Protein AF-A0A6J6PJG1-F1 (afdb_monomer)

Mean predicted aligned error: 11.86 Å

Foldseek 3Di:
DDDDDDDDDDDDDDDDDDDPPPDPPPQPPWAKDWPDQEDEAQAKTKIKIASADAQWKKWKDWPPDTFDIDGQHPRRMDIDITTHHLPRDFAKTWIWIATPVGDIHIDIHGYDYDDD

Structure (mmCIF, N/CA/C/O backbone):
data_AF-A0A6J6PJG1-F1
#
_entry.id   AF-A0A6J6PJG1-F1
#
loop_
_atom_site.group_PDB
_atom_site.id
_atom_site.type_symbol
_atom_site.label_atom_id
_atom_site.label_alt_id
_atom_site.label_comp_id
_atom_site.label_asym_id
_atom_site.label_entity_id
_atom_site.label_seq_id
_atom_site.pdbx_PDB_ins_code
_atom_site.Cartn_x
_atom_site.Cartn_y
_atom_site.Cartn_z
_atom_site.occupancy
_atom_site.B_iso_or_equiv
_atom_site.auth_seq_id
_atom_site.auth_comp_id
_atom_site.auth_asym_id
_atom_site.auth_atom_id
_atom_site.pdbx_PDB_model_num
ATOM 1 N N . MET A 1 1 ? 58.504 37.222 -26.074 1.00 45.38 1 MET A N 1
ATOM 2 C CA . MET A 1 1 ? 57.515 36.127 -26.070 1.00 45.38 1 MET A CA 1
ATOM 3 C C . MET A 1 1 ? 57.076 35.974 -24.629 1.00 45.38 1 MET A C 1
ATOM 5 O O . MET A 1 1 ? 57.837 35.472 -23.814 1.00 45.38 1 MET A O 1
ATOM 9 N N . GLU A 1 2 ? 55.968 36.625 -24.290 1.00 37.94 2 GLU A N 1
ATOM 10 C CA . GLU A 1 2 ? 55.534 36.849 -22.911 1.00 37.94 2 GLU A CA 1
ATOM 11 C C . GLU A 1 2 ? 54.896 35.585 -22.329 1.00 37.94 2 GLU A C 1
ATOM 13 O O . GLU A 1 2 ? 54.075 34.932 -22.969 1.00 37.94 2 GLU A O 1
ATOM 18 N N . ILE A 1 3 ? 55.313 35.235 -21.114 1.00 49.84 3 ILE A N 1
ATOM 19 C CA . ILE A 1 3 ? 54.778 34.131 -20.317 1.00 49.84 3 ILE A CA 1
ATOM 20 C C . ILE A 1 3 ? 53.667 34.718 -19.446 1.00 49.84 3 ILE A C 1
ATOM 22 O O . ILE A 1 3 ? 53.927 35.311 -18.401 1.00 49.84 3 ILE A O 1
ATOM 26 N N . THR A 1 4 ? 52.420 34.608 -19.900 1.00 46.06 4 THR A N 1
ATOM 27 C CA . THR A 1 4 ? 51.251 35.045 -19.129 1.00 46.06 4 THR A CA 1
ATOM 28 C C . THR A 1 4 ? 50.840 33.939 -18.163 1.00 46.06 4 THR A C 1
ATOM 30 O O . THR A 1 4 ? 50.168 32.980 -18.536 1.00 46.06 4 THR A O 1
ATOM 33 N N . ALA A 1 5 ? 51.242 34.077 -16.901 1.00 51.38 5 ALA A N 1
ATOM 34 C CA . ALA A 1 5 ? 50.694 33.302 -15.796 1.00 51.38 5 ALA A CA 1
ATOM 35 C C . ALA A 1 5 ? 49.297 33.835 -15.428 1.00 51.38 5 ALA A C 1
ATOM 37 O O . ALA A 1 5 ? 49.143 35.014 -15.113 1.00 51.38 5 ALA A O 1
ATOM 38 N N . THR A 1 6 ? 48.280 32.970 -15.432 1.00 55.53 6 THR A N 1
ATOM 39 C CA . THR A 1 6 ? 46.935 33.255 -14.899 1.00 55.53 6 THR A CA 1
ATOM 40 C C . THR A 1 6 ? 46.559 32.217 -13.838 1.00 55.53 6 THR A C 1
ATOM 42 O O . THR A 1 6 ? 46.128 31.110 -14.123 1.00 55.53 6 THR A O 1
ATOM 45 N N . ARG A 1 7 ? 46.864 32.590 -12.593 1.00 46.28 7 ARG A N 1
ATOM 46 C CA . ARG A 1 7 ? 46.043 32.532 -11.372 1.00 46.28 7 ARG A CA 1
ATOM 47 C C . ARG A 1 7 ? 44.869 31.521 -11.285 1.00 46.28 7 ARG A C 1
ATOM 49 O O . ARG A 1 7 ? 43.840 31.712 -11.913 1.00 46.28 7 ARG A O 1
ATOM 56 N N . GLU A 1 8 ? 45.038 30.588 -10.338 1.00 47.84 8 GLU A N 1
ATOM 57 C CA . GLU A 1 8 ? 44.056 29.991 -9.400 1.00 47.84 8 GLU A CA 1
ATOM 58 C C . GLU A 1 8 ? 42.847 29.201 -9.936 1.00 47.84 8 GLU A C 1
ATOM 60 O O . GLU A 1 8 ? 41.924 29.738 -10.536 1.00 47.84 8 GLU A O 1
ATOM 65 N N . GLY A 1 9 ? 42.780 27.922 -9.552 1.00 43.44 9 GLY A N 1
ATOM 66 C CA . GLY A 1 9 ? 41.572 27.111 -9.685 1.00 43.44 9 GLY A CA 1
ATOM 67 C C . GLY A 1 9 ? 41.794 25.665 -9.258 1.00 43.44 9 GLY A C 1
ATOM 68 O O . GLY A 1 9 ? 42.094 24.821 -10.089 1.00 43.44 9 GLY A O 1
ATOM 69 N N . TYR A 1 10 ? 41.715 25.416 -7.950 1.00 45.34 10 TYR A N 1
ATOM 70 C CA . TYR A 1 10 ? 41.503 24.134 -7.268 1.00 45.34 10 TYR A CA 1
ATOM 71 C C . TYR A 1 10 ? 41.400 22.876 -8.156 1.00 45.34 10 TYR A C 1
ATOM 73 O O . TYR A 1 10 ? 40.393 22.633 -8.816 1.00 45.34 10 TYR A O 1
ATOM 81 N N . ALA A 1 11 ? 42.414 22.011 -8.076 1.00 45.75 11 ALA A N 1
ATOM 82 C CA . ALA A 1 11 ? 42.294 20.622 -8.497 1.00 45.75 11 ALA A CA 1
ATOM 83 C C . ALA A 1 11 ? 41.322 19.894 -7.552 1.00 45.75 11 ALA A C 1
ATOM 85 O O . ALA A 1 11 ? 41.701 19.469 -6.461 1.00 45.75 11 ALA A O 1
ATOM 86 N N . THR A 1 12 ? 40.059 19.764 -7.952 1.00 46.78 12 THR A N 1
ATOM 87 C CA . THR A 1 12 ? 39.105 18.873 -7.286 1.00 46.78 12 THR A CA 1
ATOM 88 C C . THR A 1 12 ? 39.070 17.550 -8.043 1.00 46.78 12 THR A C 1
ATOM 90 O O . THR A 1 12 ? 38.600 17.482 -9.176 1.00 46.78 12 THR A O 1
ATOM 93 N N . LEU A 1 13 ? 39.576 16.486 -7.414 1.00 46.22 13 LEU A N 1
ATOM 94 C CA . LEU A 1 13 ? 39.266 15.115 -7.809 1.00 46.22 13 LEU A CA 1
ATOM 95 C C . LEU A 1 13 ? 37.745 14.920 -7.736 1.00 46.22 13 LEU A C 1
ATOM 97 O O . LEU A 1 13 ? 37.184 14.921 -6.643 1.00 46.22 13 LEU A O 1
ATOM 101 N N . ALA A 1 14 ? 37.089 14.713 -8.875 1.00 46.25 14 ALA A N 1
ATOM 102 C CA . ALA A 1 14 ? 35.745 14.152 -8.919 1.00 46.25 14 ALA A CA 1
ATOM 103 C C . ALA A 1 14 ? 35.815 12.788 -9.605 1.00 46.25 14 ALA A C 1
ATOM 105 O O . ALA A 1 14 ? 36.112 12.662 -10.792 1.00 46.25 14 ALA A O 1
ATOM 106 N N . LEU A 1 15 ? 35.614 11.766 -8.781 1.00 47.06 15 LEU A N 1
ATOM 107 C CA . LEU A 1 15 ? 35.508 10.370 -9.149 1.00 47.06 15 LEU A CA 1
ATOM 108 C C . LEU A 1 15 ? 34.347 10.143 -10.132 1.00 47.06 15 LEU A C 1
ATOM 110 O O . LEU A 1 15 ? 33.298 10.761 -10.006 1.00 47.06 15 LEU A O 1
ATOM 114 N N . LEU A 1 16 ? 34.555 9.201 -11.057 1.00 49.69 16 LEU A N 1
ATOM 115 C CA . LEU A 1 16 ? 33.576 8.217 -11.539 1.00 49.69 16 LEU A CA 1
ATOM 116 C C . LEU A 1 16 ? 32.110 8.683 -11.635 1.00 49.69 16 LEU A C 1
ATOM 118 O O . LEU A 1 16 ? 31.376 8.672 -10.652 1.00 49.69 16 LEU A O 1
ATOM 122 N N . SER A 1 17 ? 31.624 8.901 -12.854 1.00 46.56 17 SER A N 1
ATOM 123 C CA . SER A 1 17 ? 30.234 8.569 -13.200 1.00 46.56 17 SER A CA 1
ATOM 124 C C . SER A 1 17 ? 30.163 8.183 -14.679 1.00 46.56 17 SER A C 1
ATOM 126 O O . SER A 1 17 ? 30.138 9.064 -15.541 1.00 46.56 17 SER A O 1
ATOM 128 N N . PRO A 1 18 ? 30.205 6.881 -15.016 1.00 53.88 18 PRO A N 1
ATOM 129 C CA . PRO A 1 18 ? 29.870 6.436 -16.356 1.00 53.88 18 PRO A CA 1
ATOM 130 C C . PRO A 1 18 ? 28.348 6.484 -16.582 1.00 53.88 18 PRO A C 1
ATOM 132 O O . PRO A 1 18 ? 27.564 6.322 -15.653 1.00 53.88 18 PRO A O 1
ATOM 135 N N . ALA A 1 19 ? 27.984 6.624 -17.860 1.00 43.38 19 ALA A N 1
ATOM 136 C CA . ALA A 1 19 ? 26.667 6.412 -18.465 1.00 43.38 19 ALA A CA 1
ATOM 137 C C . ALA A 1 19 ? 25.585 7.485 -18.227 1.00 43.38 19 ALA A C 1
ATOM 139 O O . ALA A 1 19 ? 24.772 7.412 -17.313 1.00 43.38 19 ALA A O 1
ATOM 140 N N . THR A 1 20 ? 25.460 8.404 -19.192 1.00 44.44 20 THR A N 1
ATOM 141 C CA . THR A 1 20 ? 24.143 8.968 -19.515 1.00 44.44 20 THR A CA 1
ATOM 142 C C . THR A 1 20 ? 23.375 7.892 -20.288 1.00 44.44 20 THR A C 1
ATOM 144 O O . THR A 1 20 ? 23.543 7.707 -21.494 1.00 44.44 20 THR A O 1
ATOM 147 N N . ALA A 1 21 ? 22.604 7.079 -19.570 1.00 48.88 21 ALA A N 1
ATOM 148 C CA . ALA A 1 21 ? 21.619 6.219 -20.201 1.00 48.88 21 ALA A CA 1
ATOM 149 C C . ALA A 1 21 ? 20.541 7.138 -20.788 1.00 48.88 21 ALA A C 1
ATOM 151 O O . ALA A 1 21 ? 19.695 7.658 -20.069 1.00 48.88 21 ALA A O 1
ATOM 152 N N . ARG A 1 22 ? 20.598 7.391 -22.101 1.00 54.38 22 ARG A N 1
ATOM 153 C CA . ARG A 1 22 ? 19.474 7.982 -22.833 1.00 54.38 22 ARG A CA 1
ATOM 154 C C . ARG A 1 22 ? 18.427 6.899 -23.057 1.00 54.38 22 ARG A C 1
ATOM 156 O O . ARG A 1 22 ? 18.259 6.425 -24.178 1.00 54.38 22 ARG A O 1
ATOM 163 N N . ILE A 1 23 ? 17.755 6.479 -21.995 1.00 51.34 23 ILE A N 1
ATOM 164 C CA . ILE A 1 23 ? 16.455 5.852 -22.176 1.00 51.34 23 ILE A CA 1
ATOM 165 C C . ILE A 1 23 ? 15.528 7.034 -22.472 1.00 51.34 23 ILE A C 1
ATOM 167 O O . ILE A 1 23 ? 15.498 8.008 -21.730 1.00 51.34 23 ILE A O 1
ATOM 171 N N . HIS A 1 24 ? 14.829 7.015 -23.606 1.00 46.09 24 HIS A N 1
ATOM 172 C CA . HIS A 1 24 ? 13.541 7.704 -23.653 1.00 46.09 24 HIS A CA 1
ATOM 173 C C . HIS A 1 24 ? 12.623 6.845 -22.793 1.00 46.09 24 HIS A C 1
ATOM 175 O O . HIS A 1 24 ? 11.842 6.046 -23.308 1.00 46.09 24 HIS A O 1
ATOM 181 N N . ASP A 1 25 ? 12.827 6.883 -21.480 1.00 52.91 25 ASP A N 1
ATOM 182 C CA . ASP A 1 25 ? 11.911 6.244 -20.576 1.00 52.91 25 ASP A CA 1
ATOM 183 C C . ASP A 1 25 ? 10.684 7.134 -20.631 1.00 52.91 25 ASP A C 1
ATOM 185 O O . ASP A 1 25 ? 10.663 8.274 -20.179 1.00 52.91 25 ASP A O 1
ATOM 189 N N . ASN A 1 26 ? 9.647 6.639 -21.290 1.00 46.75 26 ASN A N 1
ATOM 190 C CA . ASN A 1 26 ? 8.311 7.134 -21.046 1.00 46.75 26 ASN A CA 1
ATOM 191 C C . ASN A 1 26 ? 7.935 6.670 -19.628 1.00 46.75 26 ASN A C 1
ATOM 193 O O . ASN A 1 26 ? 7.073 5.808 -19.466 1.00 46.75 26 ASN A O 1
ATOM 197 N N . VAL A 1 27 ? 8.659 7.169 -18.615 1.00 57.84 27 VAL A N 1
ATOM 198 C CA . VAL A 1 27 ? 8.317 7.037 -17.206 1.00 57.84 27 VAL A CA 1
ATOM 199 C C . VAL A 1 27 ? 7.021 7.805 -17.062 1.00 57.84 27 VAL A C 1
ATOM 201 O O . VAL A 1 27 ? 6.968 9.031 -16.996 1.00 57.84 27 VAL A O 1
ATOM 204 N N . LEU A 1 28 ? 5.930 7.050 -17.110 1.00 64.25 28 LEU A N 1
ATOM 205 C CA . LEU A 1 28 ? 4.679 7.502 -16.548 1.00 64.25 28 LEU A CA 1
ATOM 206 C C . LEU A 1 28 ? 4.977 7.757 -15.074 1.00 64.25 28 LEU A C 1
ATOM 208 O O . LEU A 1 28 ? 5.399 6.843 -14.369 1.00 64.25 28 LEU A O 1
ATOM 212 N N . GLU A 1 29 ? 4.823 9.004 -14.634 1.00 77.81 29 GLU A N 1
ATOM 213 C CA . GLU A 1 29 ? 5.062 9.362 -13.241 1.00 77.81 29 GLU A CA 1
ATOM 214 C C . GLU A 1 29 ? 4.214 8.445 -12.345 1.00 77.81 29 GLU A C 1
ATOM 216 O O . GLU A 1 29 ? 2.982 8.421 -12.488 1.00 77.81 29 GLU A O 1
ATOM 221 N N . PRO A 1 30 ? 4.847 7.658 -11.457 1.00 84.81 30 PRO A N 1
ATOM 222 C CA . PRO A 1 30 ? 4.132 6.677 -10.668 1.00 84.81 30 PRO A CA 1
ATOM 223 C C . PRO A 1 30 ? 3.160 7.404 -9.743 1.00 84.81 30 PRO A C 1
ATOM 225 O O . PRO A 1 30 ? 3.536 8.277 -8.958 1.00 84.81 30 PRO A O 1
ATOM 228 N N . LYS A 1 31 ? 1.885 7.036 -9.827 1.00 88.38 31 LYS A N 1
ATOM 229 C CA . LYS A 1 31 ? 0.8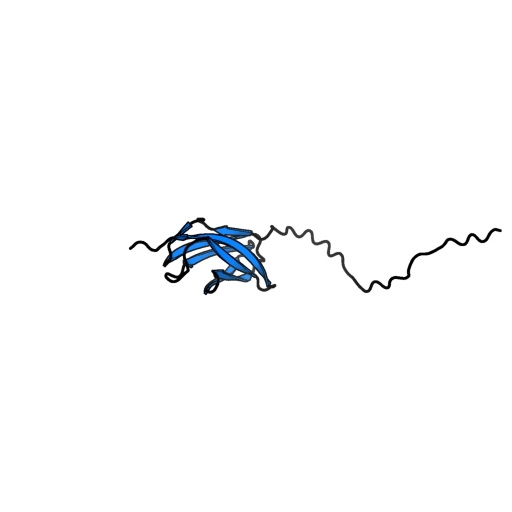08 7.653 -9.054 1.00 88.38 31 LYS A CA 1
ATOM 230 C C . LYS A 1 31 ? -0.055 6.604 -8.383 1.00 88.38 31 LYS A C 1
ATOM 232 O O . LYS A 1 31 ? -0.282 5.518 -8.911 1.00 88.38 31 LYS A O 1
ATOM 237 N N . VAL A 1 32 ? -0.584 6.971 -7.224 1.00 91.38 32 VAL A N 1
ATOM 238 C CA . VAL A 1 32 ? -1.579 6.191 -6.493 1.00 91.38 32 VAL A CA 1
ATOM 239 C C . VAL A 1 32 ? -2.842 7.027 -6.340 1.00 91.38 32 VAL A C 1
ATOM 241 O O . VAL A 1 32 ? -2.795 8.190 -5.951 1.00 91.38 32 VAL A O 1
ATOM 244 N N . ALA A 1 33 ? -3.975 6.429 -6.675 1.00 90.69 33 ALA A N 1
ATOM 245 C CA . ALA A 1 33 ? -5.293 7.025 -6.593 1.00 90.69 33 ALA A CA 1
ATOM 246 C C . ALA A 1 33 ? -6.231 6.109 -5.809 1.00 90.69 33 ALA A C 1
ATOM 248 O O . ALA A 1 33 ? -6.139 4.880 -5.854 1.00 90.69 33 ALA A O 1
ATOM 249 N N . LEU A 1 34 ? -7.166 6.723 -5.098 1.00 92.19 34 LEU A N 1
ATOM 250 C CA . LEU A 1 34 ? -8.208 6.029 -4.360 1.00 92.19 34 LEU A CA 1
ATOM 251 C C . LEU A 1 34 ? -9.536 6.252 -5.079 1.00 92.19 34 LEU A C 1
ATOM 253 O O . LEU A 1 34 ? -9.791 7.338 -5.585 1.00 92.19 34 LEU A O 1
ATOM 257 N N . ASP A 1 35 ? -10.400 5.240 -5.088 1.00 92.19 35 ASP A N 1
ATOM 258 C CA . ASP A 1 35 ? -11.781 5.369 -5.591 1.00 92.19 35 ASP A CA 1
ATOM 259 C C . ASP A 1 35 ? -12.591 6.426 -4.825 1.00 92.19 35 ASP A C 1
ATOM 261 O O . ASP A 1 35 ? -13.527 7.013 -5.357 1.00 92.19 35 ASP A O 1
ATOM 265 N N . ARG A 1 36 ? -12.218 6.670 -3.568 1.00 91.69 36 ARG A N 1
ATOM 266 C CA . ARG A 1 36 ? -12.826 7.664 -2.688 1.00 91.69 36 ARG A CA 1
ATOM 267 C C . ARG A 1 36 ? -11.799 8.169 -1.686 1.00 91.69 36 ARG A C 1
ATOM 269 O O . ARG A 1 36 ? -10.958 7.405 -1.215 1.00 91.69 36 ARG A O 1
ATOM 276 N N . GLU A 1 37 ? -11.938 9.427 -1.301 1.00 90.56 37 GLU A N 1
ATOM 277 C CA . GLU A 1 37 ? -11.082 10.063 -0.294 1.00 90.56 37 GLU A CA 1
ATOM 278 C C . GLU A 1 37 ? -11.575 9.810 1.133 1.00 90.56 37 GLU A C 1
ATOM 280 O O . GLU A 1 37 ? -10.843 10.054 2.082 1.00 90.56 37 GLU A O 1
ATOM 285 N N . LYS A 1 38 ? -12.802 9.297 1.301 1.00 92.44 38 LYS A N 1
ATOM 286 C CA . LYS A 1 38 ? -13.395 8.978 2.605 1.00 92.44 38 LYS A CA 1
ATOM 287 C C . LYS A 1 38 ? -13.874 7.539 2.644 1.00 92.44 38 LYS A C 1
ATOM 289 O O . LYS A 1 38 ? -14.636 7.104 1.778 1.00 92.44 38 LYS A O 1
ATOM 294 N N . VAL A 1 39 ? -13.467 6.795 3.661 1.00 92.56 39 VAL A N 1
ATOM 295 C CA . VAL A 1 39 ? -13.819 5.383 3.827 1.00 92.56 39 VAL A CA 1
ATOM 296 C C . VAL A 1 39 ? -14.133 5.094 5.283 1.00 92.56 39 VAL A C 1
ATOM 298 O O . VAL A 1 39 ? -13.512 5.645 6.178 1.00 92.56 39 VAL A O 1
ATOM 301 N N . ARG A 1 40 ? -15.108 4.230 5.544 1.00 91.44 40 ARG A N 1
ATOM 302 C CA . ARG A 1 40 ? -15.412 3.807 6.913 1.00 91.44 40 ARG A CA 1
ATOM 303 C C . ARG A 1 40 ? -14.452 2.714 7.365 1.00 91.44 40 ARG A C 1
ATOM 305 O O . ARG A 1 40 ? -14.092 1.847 6.566 1.00 91.44 40 ARG A O 1
ATOM 312 N N . ALA A 1 41 ? -14.080 2.721 8.640 1.00 90.69 41 ALA A N 1
ATOM 313 C CA . ALA A 1 41 ? -13.365 1.602 9.246 1.00 90.69 41 ALA A CA 1
ATOM 314 C C . ALA A 1 41 ? -14.155 0.291 9.034 1.00 90.69 41 ALA A C 1
ATOM 316 O O . ALA A 1 41 ? -15.379 0.265 9.175 1.00 90.69 41 ALA A O 1
ATOM 317 N N . GLY A 1 42 ? -13.474 -0.784 8.630 1.00 89.69 42 GLY A N 1
ATOM 318 C CA . GLY A 1 42 ? -14.095 -2.066 8.269 1.00 89.69 42 GLY A CA 1
ATOM 319 C C . GLY A 1 42 ? -14.641 -2.150 6.834 1.00 89.69 42 GLY A C 1
ATOM 320 O O . GLY A 1 42 ? -14.997 -3.239 6.382 1.00 89.69 42 GLY A O 1
ATOM 321 N N . ALA A 1 43 ? -14.712 -1.039 6.092 1.00 91.50 43 ALA A N 1
ATOM 322 C CA . ALA A 1 43 ? -15.210 -1.034 4.718 1.00 91.50 43 ALA A CA 1
ATOM 323 C C . ALA A 1 43 ? -14.116 -1.371 3.693 1.00 91.50 43 ALA A C 1
ATOM 325 O O . ALA A 1 43 ? -12.919 -1.333 3.969 1.00 91.50 43 ALA A O 1
ATOM 326 N N . LYS A 1 44 ? -14.540 -1.681 2.463 1.00 92.44 44 LYS A N 1
ATOM 327 C CA . LYS A 1 44 ? -13.633 -1.918 1.334 1.00 92.44 44 LYS A CA 1
ATOM 328 C C . LYS A 1 44 ? -13.314 -0.612 0.607 1.00 92.44 44 LYS A C 1
ATOM 330 O O . LYS A 1 44 ? -14.219 0.171 0.315 1.00 92.44 44 LYS A O 1
ATOM 335 N N . LEU A 1 45 ? -12.046 -0.437 0.257 1.00 92.12 45 LEU A N 1
ATOM 336 C CA . LEU A 1 45 ? -11.508 0.659 -0.538 1.00 92.12 45 LEU A CA 1
ATOM 337 C C . LEU A 1 45 ? -10.854 0.099 -1.802 1.00 92.12 45 LEU A C 1
ATOM 339 O O . LEU A 1 45 ? -10.143 -0.902 -1.740 1.00 92.12 45 LEU A O 1
ATOM 343 N N . THR A 1 46 ? -11.079 0.741 -2.946 1.00 93.88 46 THR A N 1
ATOM 344 C CA . THR A 1 46 ? -10.338 0.411 -4.170 1.00 93.88 46 THR A CA 1
ATOM 345 C C . THR A 1 46 ? -9.150 1.352 -4.289 1.00 93.88 46 THR A C 1
ATOM 347 O O . THR A 1 46 ? -9.329 2.571 -4.282 1.00 93.88 46 THR A O 1
ATOM 350 N N . VAL A 1 47 ? -7.958 0.779 -4.413 1.00 92.75 47 VAL A N 1
ATOM 351 C CA . VAL A 1 47 ? -6.708 1.501 -4.641 1.00 92.75 47 VAL A CA 1
ATOM 352 C C . VAL A 1 47 ? -6.241 1.185 -6.052 1.00 92.75 47 VAL A C 1
ATOM 354 O O . VAL A 1 47 ? -6.207 0.019 -6.453 1.00 92.75 47 VAL A O 1
ATOM 357 N N . THR A 1 48 ? -5.923 2.236 -6.797 1.00 92.44 48 THR A N 1
ATOM 358 C CA . THR A 1 48 ? -5.424 2.150 -8.167 1.00 92.44 48 THR A CA 1
ATOM 359 C C . THR A 1 48 ? -4.029 2.752 -8.209 1.00 92.44 48 THR A C 1
ATOM 361 O O . THR A 1 48 ? -3.845 3.894 -7.798 1.00 92.44 48 THR A O 1
ATOM 364 N N . GLY A 1 49 ? -3.046 1.992 -8.669 1.00 90.56 49 GLY A N 1
ATOM 365 C CA . GLY A 1 49 ? -1.714 2.500 -8.982 1.00 90.56 49 GLY A CA 1
ATOM 366 C C . GLY A 1 49 ? -1.528 2.518 -10.492 1.00 90.56 49 GLY A C 1
ATOM 367 O O . GLY A 1 49 ? -2.031 1.627 -11.168 1.00 90.56 49 GLY A O 1
ATOM 368 N N . ALA A 1 50 ? -0.852 3.536 -11.010 1.00 89.69 50 ALA A N 1
ATOM 369 C CA . ALA A 1 50 ? -0.538 3.669 -12.430 1.00 89.69 50 ALA A CA 1
ATOM 370 C C . ALA A 1 50 ? 0.867 4.250 -12.599 1.00 89.69 50 ALA A C 1
ATOM 372 O O . ALA A 1 50 ? 1.351 4.953 -11.711 1.00 89.69 50 ALA A O 1
ATOM 373 N N . GLY A 1 51 ? 1.504 3.969 -13.736 1.00 86.19 51 GLY A N 1
ATOM 374 C CA . GLY A 1 51 ? 2.914 4.310 -13.951 1.00 86.19 51 GLY A CA 1
ATOM 375 C C . GLY A 1 51 ? 3.859 3.477 -13.084 1.00 86.19 51 GLY A C 1
ATOM 376 O O . GLY A 1 51 ? 4.933 3.934 -12.711 1.00 86.19 51 GLY A O 1
ATOM 377 N N . LEU A 1 52 ? 3.424 2.276 -12.706 1.00 88.50 52 LEU A N 1
ATOM 378 C CA . LEU A 1 52 ? 4.224 1.308 -11.973 1.00 88.50 52 LEU A CA 1
ATOM 379 C C . LEU A 1 52 ? 5.070 0.480 -12.941 1.00 88.50 52 LEU A C 1
ATOM 381 O O . LEU A 1 52 ? 4.776 0.396 -14.132 1.00 88.50 52 LEU A O 1
ATOM 385 N N . THR A 1 53 ? 6.106 -0.167 -12.424 1.00 87.75 53 THR A N 1
ATOM 386 C CA . THR A 1 53 ? 6.911 -1.105 -13.200 1.00 87.75 53 THR A CA 1
ATOM 387 C C . THR A 1 53 ? 6.099 -2.387 -13.414 1.00 87.75 53 THR A C 1
ATOM 389 O O . THR A 1 53 ? 5.760 -3.048 -12.431 1.00 87.75 53 THR A O 1
ATOM 392 N N . PRO A 1 54 ? 5.762 -2.765 -14.659 1.00 89.38 54 PRO A N 1
ATOM 393 C CA . PRO A 1 54 ? 4.999 -3.979 -14.931 1.00 89.38 54 PRO A CA 1
ATOM 394 C C . PRO A 1 54 ? 5.749 -5.221 -14.433 1.00 89.38 54 PRO A C 1
ATOM 396 O O . PRO A 1 54 ? 6.951 -5.362 -14.655 1.00 89.38 54 PRO A O 1
ATOM 399 N N . GLY A 1 55 ? 5.041 -6.131 -13.763 1.00 88.62 55 GLY A N 1
ATOM 400 C CA . GLY A 1 55 ? 5.614 -7.343 -13.170 1.00 88.62 55 GLY A CA 1
ATOM 401 C C . GLY A 1 55 ? 6.213 -7.174 -11.768 1.00 88.62 55 GLY A C 1
ATOM 402 O O . GLY A 1 55 ? 6.505 -8.187 -11.129 1.00 88.62 55 GLY A O 1
ATOM 403 N N . ASP A 1 56 ? 6.341 -5.947 -11.248 1.00 91.00 56 ASP A N 1
ATOM 404 C CA . ASP A 1 56 ? 6.820 -5.716 -9.881 1.00 91.00 56 ASP A CA 1
ATOM 405 C C . ASP A 1 56 ? 5.715 -5.912 -8.837 1.00 91.00 56 ASP A C 1
ATOM 407 O O . ASP A 1 56 ? 4.548 -5.568 -9.042 1.00 91.00 56 ASP A O 1
ATOM 411 N N . ALA A 1 57 ? 6.099 -6.444 -7.674 1.00 92.69 57 ALA A N 1
ATOM 412 C CA . ALA A 1 57 ? 5.211 -6.636 -6.533 1.00 92.69 57 ALA A CA 1
ATOM 413 C C . ALA A 1 57 ? 5.205 -5.402 -5.621 1.00 92.69 57 ALA A C 1
ATOM 415 O O . ALA A 1 57 ? 6.208 -5.073 -4.991 1.00 92.69 57 ALA A O 1
ATOM 416 N N . TYR A 1 58 ? 4.046 -4.766 -5.491 1.00 92.81 58 TYR A N 1
ATOM 417 C CA . TYR A 1 58 ? 3.833 -3.602 -4.643 1.00 92.81 58 TYR A CA 1
ATOM 418 C C . TYR A 1 58 ? 3.084 -3.973 -3.363 1.00 92.81 58 TYR A C 1
ATOM 420 O O . TYR A 1 58 ? 2.073 -4.678 -3.395 1.00 92.81 58 TYR A O 1
ATOM 428 N N . ALA A 1 59 ? 3.544 -3.453 -2.226 1.00 93.25 59 ALA A N 1
ATOM 429 C CA . ALA A 1 59 ? 2.885 -3.624 -0.934 1.00 93.25 59 ALA A CA 1
ATOM 430 C C . ALA A 1 59 ? 2.026 -2.398 -0.596 1.00 93.25 59 ALA A C 1
ATOM 432 O O . ALA A 1 59 ? 2.525 -1.274 -0.519 1.00 93.25 59 ALA A O 1
ATOM 433 N N . LEU A 1 60 ? 0.732 -2.614 -0.364 1.00 92.25 60 LEU A N 1
ATOM 434 C CA . LEU A 1 60 ? -0.205 -1.600 0.107 1.00 92.25 60 LEU A CA 1
ATOM 435 C C . LEU A 1 60 ? -0.253 -1.605 1.628 1.00 92.25 60 LEU A C 1
ATOM 437 O O . LEU A 1 60 ? -0.620 -2.598 2.257 1.00 92.25 60 LEU A O 1
ATOM 441 N N . ARG A 1 61 ? 0.046 -0.455 2.224 1.00 92.62 61 ARG A N 1
ATOM 442 C CA . ARG A 1 61 ? 0.091 -0.264 3.672 1.00 92.62 61 ARG A CA 1
ATOM 443 C C . ARG A 1 61 ? -0.762 0.918 4.094 1.00 92.62 61 ARG A C 1
ATOM 445 O O . ARG A 1 61 ? -0.743 1.967 3.459 1.00 92.62 61 ARG A O 1
ATOM 452 N N . LEU A 1 62 ? -1.460 0.764 5.206 1.00 89.06 62 LEU A N 1
ATOM 453 C CA . LEU A 1 62 ? -2.137 1.831 5.926 1.00 89.06 62 LEU A CA 1
ATOM 454 C C . LEU A 1 62 ? -1.560 1.825 7.332 1.00 89.06 62 LEU A C 1
ATOM 456 O O . LEU A 1 62 ? -1.957 1.007 8.149 1.00 89.06 62 LEU A O 1
ATOM 460 N N . TRP A 1 63 ? -0.592 2.705 7.588 1.00 80.88 63 TRP A N 1
ATOM 461 C CA . TRP A 1 63 ? 0.206 2.662 8.814 1.00 80.88 63 TRP A CA 1
ATOM 462 C C . TRP A 1 63 ? -0.659 2.509 10.083 1.00 80.88 63 TRP A C 1
ATOM 464 O O . TRP A 1 63 ? -1.578 3.315 10.264 1.00 80.88 63 TRP A O 1
ATOM 474 N N . PRO A 1 64 ? -0.346 1.550 10.978 1.00 79.12 64 PRO A N 1
ATOM 475 C CA . PRO A 1 64 ? 0.790 0.611 10.954 1.00 79.12 64 PRO A CA 1
ATOM 476 C C . PRO A 1 64 ? 0.550 -0.704 10.178 1.00 79.12 64 PRO A C 1
ATOM 478 O O . PRO A 1 64 ? 1.486 -1.486 10.026 1.00 79.12 64 PRO A O 1
ATOM 481 N N . ASP A 1 65 ? -0.660 -0.951 9.685 1.00 85.69 65 ASP A N 1
ATOM 482 C CA . ASP A 1 65 ? -1.072 -2.218 9.081 1.00 85.69 65 ASP A CA 1
ATOM 483 C C . ASP A 1 65 ? -0.674 -2.360 7.602 1.00 85.69 65 ASP A C 1
ATOM 485 O O . ASP A 1 65 ? -0.701 -1.415 6.805 1.00 85.69 65 ASP A O 1
ATOM 489 N N . GLU A 1 66 ? -0.346 -3.587 7.202 1.00 89.00 66 GLU A N 1
ATOM 490 C CA . GLU A 1 66 ? -0.262 -3.970 5.795 1.00 89.00 66 GLU A CA 1
ATOM 491 C C . GLU A 1 66 ? -1.628 -4.477 5.331 1.00 89.00 66 GLU A C 1
ATOM 493 O O . GLU A 1 66 ? -2.212 -5.368 5.942 1.00 89.00 66 GLU A O 1
AT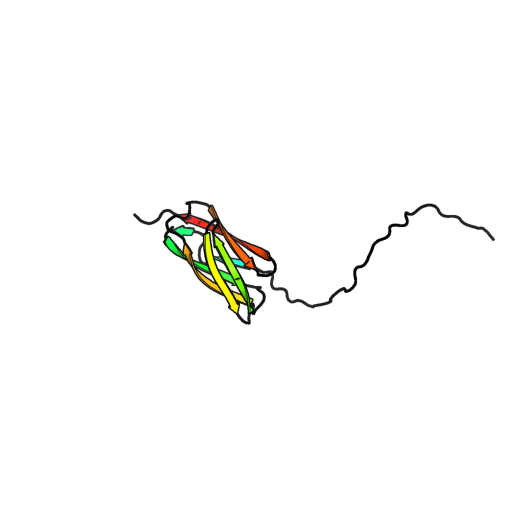OM 498 N N . LEU A 1 67 ? -2.162 -3.876 4.268 1.00 89.06 67 LEU A N 1
ATOM 499 C CA . LEU A 1 67 ? -3.505 -4.181 3.784 1.00 89.06 67 LEU A CA 1
ATOM 500 C C . LEU A 1 67 ? -3.503 -5.341 2.790 1.00 89.06 67 LEU A C 1
ATOM 502 O O . LEU A 1 67 ? -4.376 -6.205 2.843 1.00 89.06 67 LEU A O 1
ATOM 506 N N . ALA A 1 68 ? -2.570 -5.305 1.837 1.00 90.44 68 ALA A N 1
ATOM 507 C CA . ALA A 1 68 ? -2.441 -6.285 0.764 1.00 90.44 68 ALA A CA 1
ATOM 508 C C . ALA A 1 68 ? -1.119 -6.103 0.009 1.00 90.44 68 ALA A C 1
ATOM 510 O O . ALA A 1 68 ? -0.471 -5.063 0.109 1.00 90.44 68 ALA A O 1
ATOM 511 N N . SER A 1 69 ? -0.783 -7.069 -0.838 1.00 91.38 69 SER A N 1
ATOM 512 C CA . SER A 1 69 ? 0.220 -6.936 -1.893 1.00 91.38 69 SER A CA 1
ATOM 513 C C . SER A 1 69 ? -0.414 -7.216 -3.257 1.00 91.38 69 SER A C 1
ATOM 515 O O . SER A 1 69 ? -1.356 -8.003 -3.367 1.00 91.38 69 SER A O 1
ATOM 517 N N . ALA A 1 70 ? 0.059 -6.530 -4.296 1.00 91.69 70 ALA A N 1
ATOM 518 C CA . ALA A 1 70 ? -0.425 -6.679 -5.664 1.00 91.69 70 ALA A CA 1
ATOM 519 C C . ALA A 1 70 ? 0.733 -6.538 -6.653 1.00 91.69 70 ALA A C 1
ATOM 521 O O . ALA A 1 70 ? 1.607 -5.696 -6.466 1.00 91.69 70 ALA A O 1
ATOM 522 N N . VAL A 1 71 ? 0.728 -7.354 -7.705 1.00 92.75 71 VAL A N 1
ATOM 523 C CA . VAL A 1 71 ? 1.702 -7.257 -8.799 1.00 92.75 71 VAL A CA 1
ATOM 524 C C . VAL A 1 71 ? 1.141 -6.341 -9.876 1.00 92.75 71 VAL A C 1
ATOM 526 O O . VAL A 1 71 ? -0.035 -6.475 -10.221 1.00 92.75 71 VAL A O 1
ATOM 529 N N . ALA A 1 72 ? 1.964 -5.421 -10.377 1.00 91.19 72 ALA A N 1
ATOM 530 C CA . ALA A 1 72 ? 1.594 -4.568 -11.499 1.00 91.19 72 ALA A CA 1
ATOM 531 C C . ALA A 1 72 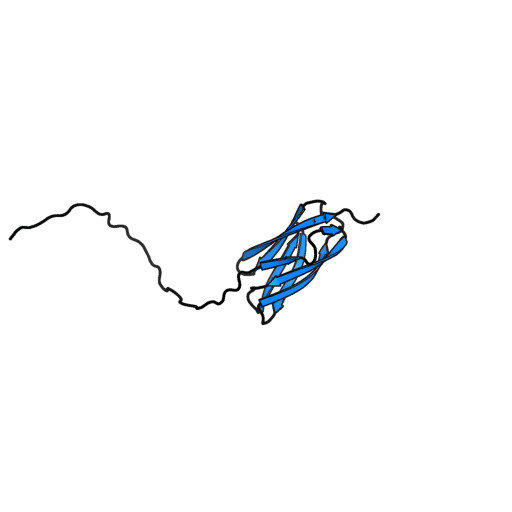? 1.421 -5.388 -12.779 1.00 91.19 72 ALA A C 1
ATOM 533 O O . ALA A 1 72 ? 2.239 -6.254 -13.093 1.00 91.19 72 ALA A O 1
ATOM 534 N N . ASP A 1 73 ? 0.338 -5.123 -13.502 1.00 90.25 73 ASP A N 1
ATOM 535 C CA . ASP A 1 73 ? 0.056 -5.749 -14.790 1.00 90.25 73 ASP A CA 1
ATOM 536 C C . ASP A 1 73 ? 1.001 -5.242 -15.894 1.00 90.25 73 ASP A C 1
ATOM 538 O O . ASP A 1 73 ? 1.870 -4.407 -15.655 1.00 90.25 73 ASP A O 1
ATOM 542 N N . GLU A 1 74 ? 0.859 -5.771 -17.113 1.00 88.94 74 GLU A N 1
ATOM 543 C CA . GLU A 1 74 ? 1.714 -5.434 -18.263 1.00 88.94 74 GLU A CA 1
ATOM 544 C C . GLU A 1 74 ? 1.688 -3.946 -18.652 1.00 88.94 74 GLU A C 1
ATOM 546 O O . GLU A 1 74 ? 2.615 -3.471 -19.309 1.00 88.94 74 GLU A O 1
ATOM 551 N N . PHE A 1 75 ? 0.665 -3.205 -18.216 1.00 86.00 75 PHE A N 1
ATOM 552 C CA . PHE A 1 75 ? 0.526 -1.770 -18.452 1.00 86.00 75 PHE A CA 1
ATOM 553 C C . PHE A 1 75 ? 1.113 -0.924 -17.315 1.00 86.00 75 PHE A C 1
ATOM 555 O O . PHE A 1 75 ? 1.091 0.306 -17.391 1.00 86.00 75 PHE A O 1
ATOM 562 N N . GLY A 1 76 ? 1.660 -1.554 -16.269 1.00 87.56 76 GLY A N 1
ATOM 563 C CA . GLY A 1 76 ? 2.148 -0.839 -15.095 1.00 87.56 76 GLY A CA 1
ATOM 564 C C . GLY A 1 76 ? 1.007 -0.296 -14.239 1.00 87.56 76 GLY A C 1
ATOM 565 O O . GLY A 1 76 ? 1.148 0.748 -13.591 1.00 87.56 76 GLY A O 1
ATOM 566 N N . GLU A 1 77 ? -0.142 -0.968 -14.260 1.00 90.44 77 GLU A N 1
ATOM 567 C CA . GLU A 1 77 ? -1.286 -0.633 -13.430 1.00 90.44 77 GLU A CA 1
ATOM 568 C C . GLU A 1 77 ? -1.479 -1.684 -12.329 1.00 90.44 77 GLU A C 1
ATOM 570 O O . GLU A 1 77 ? -1.076 -2.841 -12.425 1.00 90.44 77 GLU A O 1
ATOM 575 N N . ILE A 1 78 ? -2.063 -1.261 -11.212 1.00 92.44 78 ILE A N 1
ATOM 576 C CA . ILE A 1 78 ? -2.624 -2.167 -10.211 1.00 92.44 78 ILE A CA 1
ATOM 577 C C . ILE A 1 78 ? -4.003 -1.664 -9.849 1.00 92.44 78 ILE A C 1
ATOM 579 O O . ILE A 1 78 ? -4.213 -0.469 -9.640 1.00 92.44 78 ILE A O 1
ATOM 583 N N . ARG A 1 79 ? -4.945 -2.587 -9.682 1.00 93.50 79 ARG A N 1
ATOM 584 C CA . ARG A 1 79 ? -6.263 -2.272 -9.144 1.00 93.50 79 ARG A CA 1
ATOM 585 C C . ARG A 1 79 ? -6.666 -3.322 -8.133 1.00 93.50 79 ARG A C 1
ATOM 587 O O . ARG A 1 79 ? -7.095 -4.417 -8.484 1.00 93.50 79 ARG A O 1
ATOM 594 N N . VAL A 1 80 ? -6.563 -2.966 -6.860 1.00 91.50 80 VAL A N 1
ATOM 595 C CA . VAL A 1 80 ? -6.840 -3.882 -5.754 1.00 91.50 80 VAL A CA 1
ATOM 596 C C . VAL A 1 80 ? -7.916 -3.310 -4.844 1.00 91.50 80 VAL A C 1
ATOM 598 O O . VAL A 1 80 ? -7.978 -2.110 -4.573 1.00 91.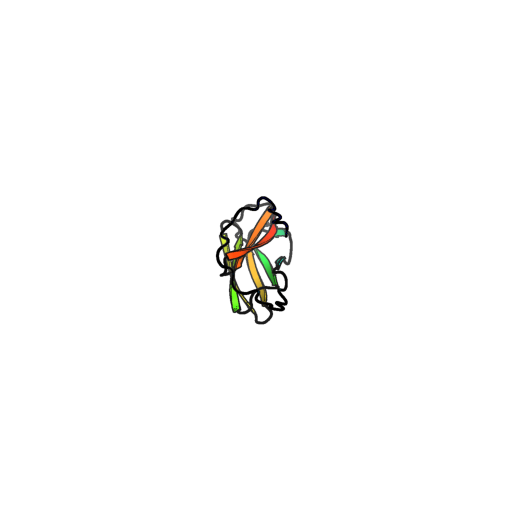50 80 VAL A O 1
ATOM 601 N N . ARG A 1 81 ? -8.804 -4.189 -4.378 1.00 93.44 81 ARG A N 1
ATOM 602 C CA . ARG A 1 81 ? -9.783 -3.867 -3.342 1.00 93.44 81 ARG A CA 1
ATOM 603 C C . ARG A 1 81 ? -9.253 -4.354 -2.007 1.00 93.44 81 ARG A C 1
ATOM 605 O O . ARG A 1 81 ? -9.162 -5.557 -1.788 1.00 93.44 81 ARG A O 1
ATOM 612 N N . VAL A 1 82 ? -8.949 -3.417 -1.123 1.00 90.50 82 VAL A N 1
ATOM 613 C CA . VAL A 1 82 ? -8.445 -3.683 0.225 1.00 90.50 82 VAL A CA 1
ATOM 614 C C . VAL A 1 82 ? -9.524 -3.394 1.257 1.00 90.50 82 VAL A C 1
ATOM 616 O O . VAL A 1 82 ? -10.344 -2.495 1.074 1.00 90.50 82 VAL A O 1
ATOM 619 N N . ALA A 1 83 ? -9.561 -4.169 2.336 1.00 90.62 83 ALA A N 1
ATOM 620 C CA . ALA A 1 83 ? -10.414 -3.867 3.477 1.00 90.62 83 ALA A CA 1
ATOM 621 C C . ALA A 1 83 ? -9.649 -2.959 4.441 1.00 90.62 83 ALA A C 1
ATOM 623 O O . ALA A 1 83 ? -8.521 -3.265 4.816 1.00 90.62 83 ALA A O 1
ATOM 624 N N . ILE A 1 84 ? -10.263 -1.851 4.841 1.00 90.31 84 ILE A N 1
ATOM 625 C CA . ILE A 1 84 ? -9.730 -0.998 5.898 1.00 90.31 84 ILE A CA 1
ATOM 626 C C . ILE A 1 84 ? -9.997 -1.703 7.230 1.00 90.31 84 ILE A C 1
ATOM 628 O O . ILE A 1 84 ? -11.150 -2.062 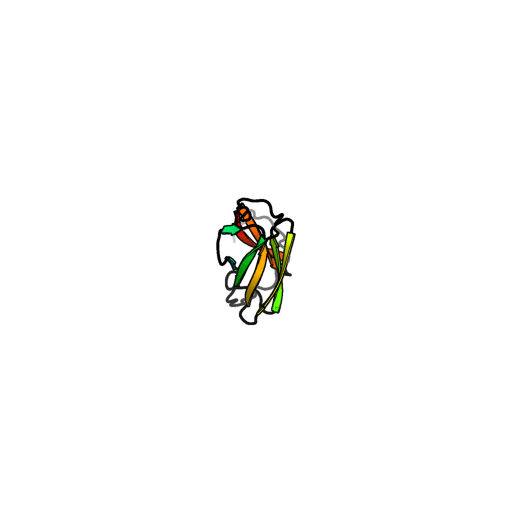7.482 1.00 90.31 84 ILE A O 1
ATOM 632 N N . PRO A 1 85 ? -8.988 -1.913 8.090 1.00 88.06 85 PRO A N 1
ATOM 633 C CA . PRO A 1 85 ? -9.191 -2.541 9.388 1.00 88.06 85 PRO A CA 1
ATOM 634 C C . PRO A 1 85 ? -10.262 -1.805 10.199 1.00 88.06 85 PRO A C 1
ATOM 636 O O . PRO A 1 85 ? -10.291 -0.576 10.232 1.00 88.06 85 PRO A O 1
ATOM 639 N N . ALA A 1 86 ? -11.141 -2.539 10.886 1.00 86.94 86 ALA A N 1
ATOM 640 C CA . ALA A 1 86 ? -12.131 -1.926 11.782 1.00 86.94 86 ALA A CA 1
ATOM 641 C C . ALA A 1 86 ? -11.472 -1.217 12.982 1.00 86.94 86 ALA A C 1
ATOM 643 O O . ALA A 1 86 ? -12.053 -0.298 13.549 1.00 86.94 86 ALA A O 1
ATOM 644 N N . ALA A 1 87 ? -10.250 -1.630 13.333 1.00 85.44 87 ALA A N 1
ATOM 645 C CA . ALA A 1 87 ? -9.413 -1.015 14.359 1.00 85.44 87 ALA A CA 1
ATOM 646 C C . ALA A 1 87 ? -8.510 0.116 13.824 1.00 85.44 87 ALA A C 1
ATOM 648 O O . ALA A 1 87 ? -7.703 0.649 14.582 1.00 85.44 87 ALA A O 1
ATOM 649 N N . ALA A 1 88 ? -8.611 0.478 12.537 1.00 86.75 88 ALA A N 1
ATOM 650 C CA . ALA A 1 88 ? -7.845 1.594 11.993 1.00 86.75 88 ALA A CA 1
ATOM 651 C C . ALA A 1 88 ? -8.232 2.888 12.721 1.00 86.75 88 ALA A C 1
ATOM 653 O O . ALA A 1 88 ? -9.422 3.182 12.863 1.00 86.75 88 ALA A O 1
ATOM 654 N N . GLU A 1 89 ? -7.246 3.673 13.174 1.00 87.00 89 GLU A N 1
ATOM 655 C CA . GLU A 1 89 ? -7.591 4.945 13.817 1.00 87.00 89 GLU A CA 1
ATOM 656 C C . GLU A 1 89 ? -8.282 5.877 12.814 1.00 87.00 89 GLU A C 1
ATOM 658 O O . GLU A 1 89 ? -7.939 5.921 11.625 1.00 87.00 89 GLU A O 1
ATOM 663 N N . LEU A 1 90 ? -9.256 6.614 13.336 1.00 89.62 90 LEU A N 1
ATOM 664 C CA . LEU A 1 90 ? -10.112 7.517 12.583 1.00 89.62 90 LEU A CA 1
ATOM 665 C C . LEU A 1 90 ? -9.374 8.814 12.221 1.00 89.62 90 LEU A C 1
ATOM 667 O O . LEU A 1 90 ? -8.413 9.207 12.884 1.00 89.62 90 LEU A O 1
ATOM 671 N N . GLY A 1 91 ? -9.867 9.508 11.197 1.00 90.12 91 GLY A N 1
ATOM 672 C CA . GLY A 1 91 ? -9.309 10.765 10.700 1.00 90.12 91 GLY A CA 1
ATOM 673 C C . GLY A 1 91 ? -8.414 10.589 9.475 1.00 90.12 91 GLY A C 1
ATOM 674 O O . GLY A 1 91 ? -8.486 9.581 8.775 1.00 90.12 91 GLY A O 1
ATOM 675 N N . GLU A 1 92 ? -7.596 11.599 9.178 1.00 92.31 92 GLU A N 1
ATOM 676 C CA . GLU A 1 92 ? -6.725 11.594 8.000 1.00 92.31 92 GLU A CA 1
ATOM 677 C C . GLU A 1 92 ? -5.594 10.568 8.143 1.00 92.31 92 GLU A C 1
ATOM 679 O O . GLU A 1 92 ? -4.772 10.623 9.060 1.00 92.31 92 GLU A O 1
ATOM 684 N N . ARG A 1 93 ? -5.534 9.634 7.197 1.00 90.88 93 ARG A N 1
ATOM 685 C CA . ARG A 1 93 ? -4.531 8.580 7.108 1.00 90.88 93 ARG A CA 1
ATOM 686 C C . ARG A 1 93 ? -3.864 8.572 5.751 1.00 90.88 93 ARG A C 1
ATOM 688 O O . ARG A 1 93 ? -4.379 9.080 4.761 1.00 90.88 93 ARG A O 1
ATOM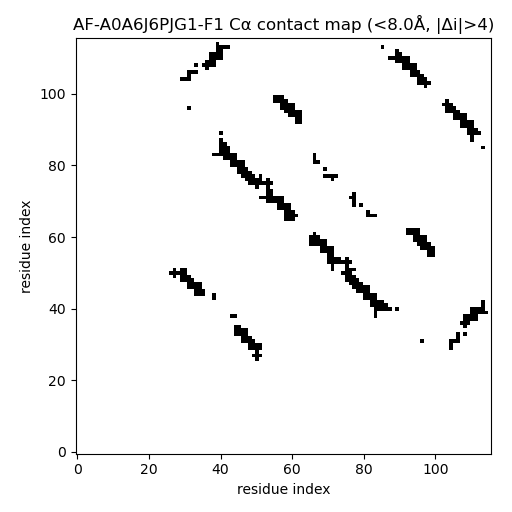 695 N N . ARG A 1 94 ? -2.689 7.955 5.713 1.00 91.38 94 ARG A N 1
ATOM 696 C CA . ARG A 1 94 ? -1.868 7.851 4.511 1.00 91.38 94 ARG A CA 1
ATOM 697 C C . ARG A 1 94 ? -1.753 6.397 4.099 1.00 91.38 94 ARG A C 1
ATOM 699 O O . ARG A 1 94 ? -1.172 5.591 4.826 1.00 91.38 94 ARG A O 1
ATOM 706 N N . ILE A 1 95 ? -2.291 6.089 2.929 1.00 91.12 95 ILE A N 1
ATOM 707 C CA . ILE A 1 95 ? -2.059 4.827 2.242 1.00 91.12 95 ILE A CA 1
ATOM 708 C C . ILE A 1 95 ? -0.726 4.946 1.524 1.00 91.12 95 ILE A C 1
ATOM 710 O O . ILE A 1 95 ? -0.514 5.869 0.743 1.00 91.12 95 ILE A O 1
ATOM 714 N N . LYS A 1 96 ? 0.170 4.011 1.809 1.00 92.19 96 LYS A N 1
ATOM 715 C CA . LYS A 1 96 ? 1.481 3.899 1.189 1.00 92.19 96 LYS A CA 1
ATOM 716 C C . LYS A 1 96 ? 1.475 2.714 0.241 1.00 92.19 96 LYS A C 1
ATOM 718 O O . LYS A 1 96 ? 1.106 1.613 0.642 1.00 92.19 96 LYS A O 1
ATOM 723 N N . LEU A 1 97 ? 1.911 2.938 -0.987 1.00 91.94 97 LEU A N 1
ATOM 724 C CA . LEU A 1 97 ? 2.241 1.889 -1.934 1.00 91.94 97 LEU A CA 1
ATOM 725 C C . LEU A 1 97 ? 3.762 1.793 -2.009 1.00 91.94 97 LEU A C 1
ATOM 727 O O . LEU A 1 97 ? 4.414 2.741 -2.436 1.00 91.94 97 LEU A O 1
ATOM 731 N N . VAL A 1 98 ? 4.320 0.680 -1.547 1.00 92.12 98 VAL A N 1
ATOM 732 C CA . VAL A 1 98 ? 5.766 0.455 -1.479 1.00 92.12 98 VAL A CA 1
ATOM 733 C C . VAL A 1 98 ? 6.177 -0.448 -2.635 1.00 92.12 98 VAL A C 1
ATOM 735 O O . VAL A 1 98 ? 5.681 -1.568 -2.745 1.00 92.12 98 VAL A O 1
ATOM 738 N N . ALA A 1 99 ? 7.059 0.056 -3.489 1.00 88.75 99 ALA A N 1
ATOM 739 C CA . ALA A 1 99 ? 7.693 -0.669 -4.582 1.00 88.75 99 ALA A CA 1
ATOM 740 C C . ALA A 1 99 ? 8.824 -1.577 -4.063 1.00 88.75 99 ALA A C 1
ATOM 742 O O . ALA A 1 99 ? 9.384 -1.293 -2.997 1.00 88.75 99 ALA A O 1
ATOM 743 N N . PRO A 1 100 ? 9.229 -2.612 -4.819 1.00 85.31 100 PRO A N 1
ATOM 744 C CA . PRO A 1 100 ? 10.354 -3.465 -4.431 1.00 85.31 100 PRO A CA 1
ATOM 745 C C . PRO A 1 100 ? 11.691 -2.707 -4.413 1.00 85.31 100 PRO A C 1
ATOM 747 O O . PRO A 1 100 ? 12.544 -3.004 -3.583 1.00 85.31 100 PRO A O 1
ATOM 750 N N . ASP A 1 101 ? 11.836 -1.673 -5.249 1.00 84.19 101 ASP A N 1
ATOM 751 C CA . ASP A 1 101 ? 13.000 -0.771 -5.272 1.00 84.19 101 ASP A CA 1
ATOM 752 C C . ASP A 1 101 ? 13.024 0.218 -4.081 1.00 84.19 101 ASP A C 1
ATOM 754 O O . ASP A 1 101 ? 13.950 1.001 -3.900 1.00 84.19 101 ASP A O 1
ATOM 758 N N . GLY A 1 102 ? 11.990 0.200 -3.230 1.00 84.56 102 GLY A N 1
ATOM 759 C CA . GLY A 1 102 ? 11.863 1.085 -2.071 1.00 84.56 102 GLY A CA 1
ATOM 760 C C . GLY A 1 102 ? 11.173 2.420 -2.362 1.00 84.56 102 GLY A C 1
ATOM 761 O O . GLY A 1 102 ? 10.980 3.215 -1.440 1.00 84.56 102 GLY A O 1
ATOM 762 N N . THR A 1 103 ? 10.741 2.673 -3.603 1.00 87.19 103 THR A N 1
ATOM 763 C CA . THR A 1 103 ? 9.874 3.816 -3.928 1.00 87.19 103 THR A CA 1
ATOM 764 C C . THR A 1 103 ? 8.573 3.735 -3.131 1.00 87.19 103 THR A C 1
ATOM 766 O O . THR A 1 103 ? 7.926 2.691 -3.091 1.00 87.19 103 THR A O 1
ATOM 769 N N . VAL A 1 104 ? 8.156 4.841 -2.510 1.00 90.19 104 VAL A N 1
ATOM 770 C CA . VAL A 1 104 ? 6.903 4.900 -1.748 1.00 90.19 104 VAL A CA 1
ATOM 771 C C . VAL A 1 104 ? 5.986 5.959 -2.337 1.00 90.19 104 VAL A C 1
ATOM 773 O O . VAL A 1 104 ? 6.266 7.152 -2.237 1.00 90.19 104 VAL A O 1
ATOM 776 N N . LEU A 1 105 ? 4.855 5.532 -2.892 1.00 90.31 105 LEU A N 1
ATOM 777 C CA . LEU A 1 105 ? 3.774 6.433 -3.285 1.00 90.31 105 LEU A CA 1
ATOM 778 C C . LEU A 1 105 ? 2.813 6.595 -2.119 1.00 90.31 105 LEU A C 1
ATOM 780 O O . LEU A 1 105 ? 2.548 5.640 -1.393 1.00 90.31 105 LEU A O 1
ATOM 784 N N . THR A 1 106 ? 2.284 7.799 -1.927 1.00 91.06 106 THR A N 1
ATOM 785 C CA . THR A 1 106 ? 1.373 8.085 -0.817 1.00 91.06 106 THR A CA 1
ATOM 786 C C . THR A 1 106 ? 0.078 8.700 -1.327 1.00 91.06 106 THR A C 1
ATOM 788 O O . THR A 1 106 ? 0.115 9.656 -2.093 1.00 91.06 106 THR A O 1
ATOM 791 N N . ALA A 1 107 ? -1.053 8.179 -0.858 1.00 90.75 107 ALA A N 1
ATOM 792 C CA . ALA A 1 107 ? -2.371 8.785 -1.005 1.00 90.75 107 ALA A CA 1
ATOM 793 C C . ALA A 1 107 ? -2.967 9.078 0.371 1.00 90.75 107 ALA A C 1
ATOM 795 O O . ALA A 1 107 ? -2.802 8.298 1.311 1.00 90.75 107 ALA A O 1
ATOM 796 N N . THR A 1 108 ? -3.692 10.183 0.478 1.00 92.75 108 THR A N 1
ATOM 797 C CA . THR A 1 108 ? -4.401 10.563 1.699 1.00 92.75 108 THR A CA 1
ATOM 798 C C . THR A 1 108 ? -5.833 10.038 1.660 1.00 92.75 108 THR A C 1
ATOM 800 O O . THR A 1 108 ? -6.496 10.107 0.628 1.00 92.75 108 THR A O 1
ATOM 803 N N . VAL A 1 109 ? -6.309 9.504 2.783 1.00 92.06 109 VAL A N 1
ATOM 804 C CA . VAL A 1 109 ? -7.677 9.015 2.962 1.00 92.06 109 VAL A CA 1
ATOM 805 C C . VAL A 1 109 ? -8.194 9.386 4.345 1.00 92.06 109 VAL A C 1
ATOM 807 O O . VAL A 1 109 ? -7.493 9.238 5.338 1.00 92.06 109 VAL A O 1
ATOM 810 N N . GLU A 1 110 ? -9.434 9.834 4.439 1.00 93.94 110 GLU A N 1
ATOM 811 C CA . GLU A 1 110 ? -10.124 10.078 5.699 1.00 93.94 110 GLU A CA 1
ATOM 812 C C . GLU A 1 110 ? -10.860 8.807 6.141 1.00 93.94 110 GLU A C 1
ATOM 814 O O . GLU A 1 110 ? -11.773 8.322 5.462 1.00 93.94 110 GLU A O 1
ATOM 819 N N . VAL A 1 111 ? -10.463 8.258 7.288 1.00 93.00 111 VAL A N 1
ATOM 820 C CA . VAL A 1 111 ? -11.115 7.103 7.904 1.00 93.00 111 VAL A CA 1
ATOM 821 C C . VAL A 1 111 ? -12.240 7.585 8.817 1.00 93.00 111 VAL A C 1
ATOM 823 O O . VAL A 1 111 ? -12.012 8.199 9.858 1.00 93.00 111 VAL A O 1
ATOM 826 N N . LEU A 1 112 ? -13.472 7.294 8.421 1.00 92.06 112 LEU A N 1
ATOM 827 C CA . LEU A 1 112 ? -14.691 7.601 9.158 1.00 92.06 112 LEU A CA 1
ATOM 828 C C . LEU A 1 112 ? -15.038 6.472 10.143 1.00 92.06 112 LEU A C 1
ATOM 830 O O . LEU A 1 112 ? -14.678 5.313 9.899 1.00 92.06 112 LEU A O 1
ATOM 834 N N . PRO A 1 113 ? -15.772 6.770 11.232 1.00 87.81 113 PRO A N 1
ATOM 835 C CA . PRO A 1 113 ? -16.267 5.742 12.142 1.00 87.81 113 PRO A CA 1
ATOM 836 C C . PRO A 1 113 ? -17.107 4.693 11.403 1.00 87.81 113 PRO A C 1
ATOM 838 O O . PRO A 1 113 ? -17.807 5.001 10.431 1.00 87.81 113 PRO A O 1
ATOM 841 N N . ALA A 1 114 ? -17.034 3.447 11.876 1.00 80.50 114 ALA A N 1
ATOM 842 C CA . ALA A 1 114 ? -17.916 2.382 11.412 1.00 80.50 114 ALA A C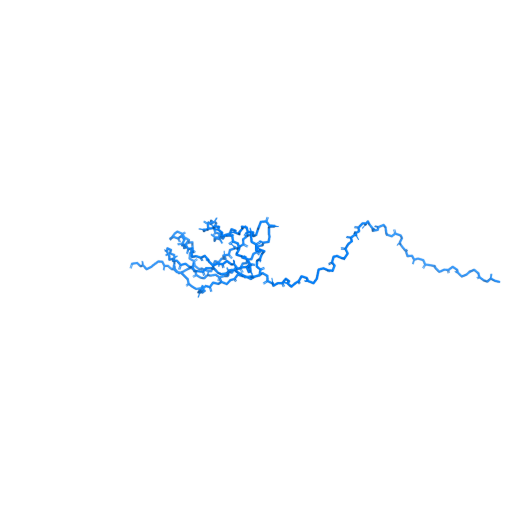A 1
ATOM 843 C C . ALA A 1 114 ? -19.384 2.761 11.678 1.00 80.50 114 ALA A C 1
ATOM 845 O O . ALA A 1 114 ? -19.690 3.433 12.666 1.00 80.50 114 ALA A O 1
ATOM 846 N N . GLU A 1 115 ? -20.293 2.344 10.793 1.00 70.19 115 GLU A N 1
ATOM 847 C CA . GLU A 1 115 ? -21.725 2.454 11.085 1.00 70.19 115 GLU A CA 1
ATOM 848 C C . GLU A 1 115 ? -22.062 1.568 12.280 1.00 70.19 115 GLU 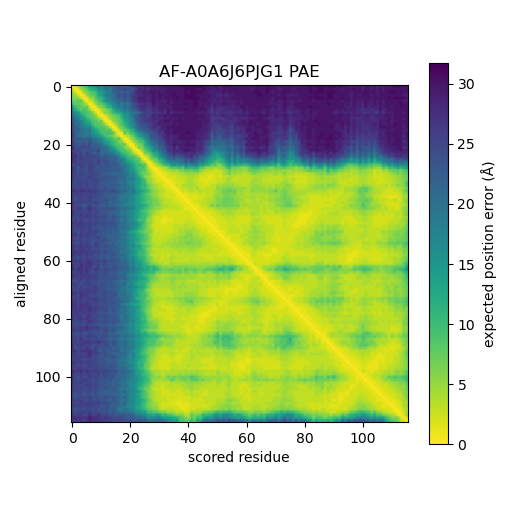A C 1
ATOM 850 O O . GLU A 1 115 ? -21.662 0.404 12.323 1.00 70.19 115 GLU A O 1
ATOM 855 N N . ARG A 1 116 ? -22.729 2.169 13.265 1.00 59.28 116 ARG A N 1
ATOM 856 C CA . ARG A 1 116 ? -23.124 1.521 14.510 1.00 59.28 116 ARG A CA 1
ATOM 857 C C . ARG A 1 116 ? -24.429 0.755 14.342 1.00 59.28 116 ARG A C 1
ATOM 859 O O . ARG A 1 116 ? -25.311 1.283 13.630 1.00 59.28 116 ARG A O 1
#

Solvent-accessible surface area (backbone atoms only — not comparable to full-atom values): 7064 Å² total; per-residue (Å²): 136,83,84,84,84,80,84,89,77,81,90,71,90,77,76,88,82,85,76,89,76,83,66,87,67,84,70,47,74,66,44,54,48,59,81,57,56,65,45,38,30,54,36,78,44,46,42,36,38,35,41,44,63,50,72,41,58,30,40,36,28,44,80,94,46,76,58,49,70,48,59,20,40,92,82,6,34,37,80,47,79,35,62,40,52,65,83,51,76,69,42,85,42,52,40,35,41,34,40,81,90,66,51,70,43,72,36,72,33,33,30,40,75,55,90,128

Organism: NCBI:txid449393

Nearest PDB structur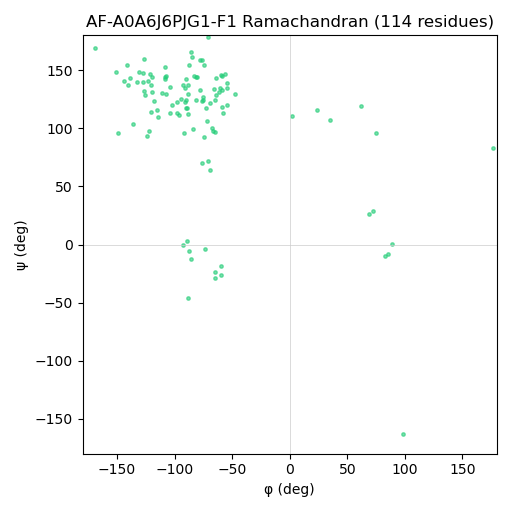es (foldseek):
  1p6f-assembly1_A  TM=6.206E-01  e=1.219E-03  Homo sapiens
  6ewa-assembly1_D  TM=5.900E-01  e=8.072E-03  Homo sapiens
  6grt-assembly2_B  TM=5.978E-01  e=1.462E-02  Mus musculus
  6grq-assembly1_A  TM=5.886E-01  e=1.719E-02  Mus musculus
  6ewc-assembly2_H  TM=5.954E-01  e=2.134E-02  Homo sapiens

Radius of gyration: 23.59 Å; Cα contacts (8 Å, |Δi|>4): 229; chains: 1; bounding box: 81×44×41 Å

Secondary structure (DSSP, 8-state):
---------------------------PPPEEEES-SEEETTSEEEEEEESPPTT-EEEEEETTEEEEEEE--TTS-EEEEEEPPTTSPSEEEEEEEE-TTS-EEEEEEEEEPPP-

pLDDT: mean 79.43, std 18.09, range [37.94, 93.94]

Sequence (116 aa):
MEITATREGYATLALLSPATARIHDNVLEPKVALDREKVRAGAKLTVTGAGLTPGDAYALRLWPDELASAVADEFGEIRVRVAIPAAAELGERRIKLVAPDGTVLTATVEVLPAER